Protein AF-A0AAW6XTN2-F1 (afdb_monomer)

Structure (mmCIF, N/CA/C/O backbone):
data_AF-A0AAW6XTN2-F1
#
_entry.id   AF-A0AAW6XTN2-F1
#
loop_
_atom_site.group_PDB
_atom_site.id
_atom_site.type_symbol
_atom_site.label_atom_id
_atom_site.label_alt_id
_atom_site.label_comp_id
_atom_site.label_asym_id
_atom_site.label_entity_id
_atom_site.label_seq_id
_atom_site.pdbx_PDB_ins_code
_atom_site.Cartn_x
_atom_site.Cartn_y
_atom_site.Cartn_z
_atom_site.occupancy
_atom_site.B_iso_or_equiv
_atom_site.auth_seq_id
_atom_site.auth_comp_id
_atom_site.auth_asym_id
_atom_site.auth_atom_id
_atom_site.pdbx_PDB_model_num
ATOM 1 N N . VAL A 1 1 ? -18.158 -0.017 -4.986 1.00 74.19 1 VAL A N 1
ATOM 2 C CA . VAL A 1 1 ? -18.224 0.538 -3.609 1.00 74.19 1 VAL A CA 1
ATOM 3 C C . VAL A 1 1 ? -18.245 -0.616 -2.604 1.00 74.19 1 VAL A C 1
ATOM 5 O O . VAL A 1 1 ? -18.902 -1.614 -2.886 1.00 74.19 1 VAL A O 1
ATOM 8 N N . ARG A 1 2 ? -17.474 -0.539 -1.506 1.00 89.75 2 ARG A N 1
ATOM 9 C CA . ARG A 1 2 ? -17.371 -1.56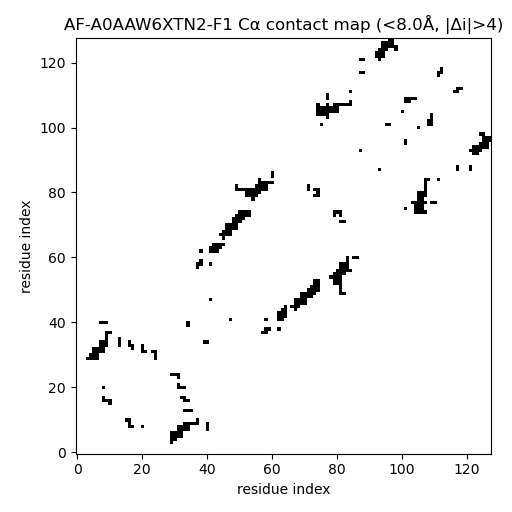1 -0.437 1.00 89.75 2 ARG A CA 1
ATOM 10 C C . ARG A 1 2 ? -17.919 -0.996 0.878 1.00 89.75 2 ARG A C 1
ATOM 12 O O . ARG A 1 2 ? -17.899 0.216 1.061 1.00 89.75 2 ARG A O 1
ATOM 19 N N . LYS A 1 3 ? -18.396 -1.861 1.776 1.00 93.00 3 LYS A N 1
ATOM 20 C CA . LYS A 1 3 ? -18.792 -1.476 3.137 1.00 93.00 3 LYS A CA 1
ATOM 21 C C . LYS A 1 3 ? -17.585 -1.659 4.057 1.00 93.00 3 LYS A C 1
ATOM 23 O O . LYS A 1 3 ? -17.134 -2.787 4.217 1.00 93.00 3 LYS A O 1
ATOM 28 N N . LEU A 1 4 ? -17.059 -0.563 4.593 1.00 94.81 4 LEU A N 1
ATOM 29 C CA . LEU A 1 4 ? -15.914 -0.573 5.504 1.00 94.81 4 LEU A CA 1
ATOM 30 C C . LEU A 1 4 ? -16.403 -0.564 6.956 1.00 94.81 4 LEU A C 1
ATOM 32 O O . LEU A 1 4 ? -17.389 0.106 7.263 1.00 94.81 4 LEU A O 1
ATOM 36 N N . GLU A 1 5 ? -15.717 -1.304 7.825 1.00 95.31 5 GLU A N 1
ATOM 37 C CA . GLU A 1 5 ? -16.001 -1.368 9.269 1.00 95.31 5 GLU A CA 1
ATOM 38 C C . GLU A 1 5 ? -14.966 -0.579 10.087 1.00 95.31 5 GLU A C 1
ATOM 40 O O . GLU A 1 5 ? -15.328 0.124 11.029 1.00 95.31 5 GLU A O 1
ATOM 45 N N . GLU A 1 6 ? -13.697 -0.622 9.672 1.00 97.00 6 GLU A N 1
ATOM 46 C CA . GLU A 1 6 ? -12.570 0.099 10.271 1.00 97.00 6 GLU A CA 1
ATOM 47 C C . GLU A 1 6 ? -11.714 0.735 9.163 1.00 97.00 6 GLU A C 1
ATOM 49 O O . GLU A 1 6 ? -11.513 0.140 8.102 1.00 97.00 6 GLU A O 1
ATOM 54 N N . VAL A 1 7 ? -11.190 1.932 9.422 1.00 97.94 7 VAL A N 1
ATOM 55 C CA . VAL A 1 7 ? -10.170 2.607 8.617 1.00 97.94 7 VAL A CA 1
ATOM 56 C C . VAL A 1 7 ? -8.995 2.934 9.529 1.00 97.94 7 VAL A C 1
ATOM 58 O O . VAL A 1 7 ? -9.114 3.730 10.463 1.00 97.94 7 VAL A O 1
ATOM 61 N N . ARG A 1 8 ? -7.850 2.311 9.252 1.00 98.44 8 ARG A N 1
ATOM 62 C CA . ARG A 1 8 ? -6.590 2.605 9.938 1.00 98.44 8 ARG A CA 1
ATOM 63 C C . ARG A 1 8 ? -5.849 3.700 9.191 1.00 98.44 8 ARG A C 1
ATOM 65 O O . ARG A 1 8 ? -5.809 3.686 7.964 1.00 98.44 8 ARG A O 1
ATOM 72 N N . ILE A 1 9 ? -5.294 4.648 9.935 1.00 98.12 9 ILE A N 1
ATOM 73 C CA . ILE A 1 9 ? -4.615 5.822 9.385 1.00 98.12 9 ILE A CA 1
ATOM 74 C C . ILE A 1 9 ? -3.198 5.853 9.948 1.00 98.12 9 ILE A C 1
ATOM 76 O O . ILE A 1 9 ? -2.996 5.693 11.154 1.00 98.12 9 ILE A O 1
ATOM 80 N N . PHE A 1 10 ? -2.219 6.061 9.077 1.00 97.94 10 PHE A N 1
ATOM 81 C CA . PHE A 1 10 ? -0.823 6.231 9.449 1.00 97.94 10 PHE A CA 1
ATOM 82 C C . PHE A 1 10 ? -0.249 7.457 8.747 1.00 97.94 10 PHE A C 1
ATOM 84 O O . PHE A 1 10 ? -0.463 7.656 7.554 1.00 97.94 10 PHE A O 1
ATOM 91 N N . ASP A 1 11 ? 0.516 8.237 9.499 1.00 96.50 11 ASP A N 1
ATOM 92 C CA . ASP A 1 11 ? 1.390 9.298 9.015 1.00 96.50 11 ASP A CA 1
ATOM 93 C C . ASP A 1 11 ? 2.672 9.231 9.865 1.00 96.50 11 ASP A C 1
ATOM 95 O O . ASP A 1 11 ? 2.646 8.766 11.009 1.00 96.50 11 ASP A O 1
ATOM 99 N N . ILE A 1 12 ? 3.801 9.679 9.312 1.00 94.94 12 ILE A N 1
ATOM 100 C CA . ILE A 1 12 ? 5.051 9.829 10.072 1.00 94.94 12 ILE A CA 1
ATOM 101 C C . ILE A 1 12 ? 4.882 10.797 11.253 1.00 94.94 12 ILE A C 1
ATOM 103 O O . ILE A 1 12 ? 5.601 10.694 12.246 1.00 94.94 12 ILE A O 1
ATOM 107 N N . ASP A 1 13 ? 3.926 11.718 11.136 1.00 96.44 13 ASP A N 1
ATOM 108 C CA . ASP A 1 13 ? 3.456 12.612 12.178 1.00 96.44 13 ASP A CA 1
ATOM 109 C C . ASP A 1 13 ? 2.127 12.086 12.748 1.00 96.44 13 ASP A C 1
ATOM 111 O O . ASP A 1 13 ? 1.047 12.261 12.176 1.00 96.44 13 ASP A O 1
ATOM 115 N N . PHE A 1 14 ? 2.205 11.424 13.904 1.00 97.00 14 PHE A N 1
ATOM 116 C CA . PHE A 1 14 ? 1.041 10.821 14.556 1.00 97.00 14 PHE A CA 1
ATOM 117 C C . PHE A 1 14 ? -0.054 11.843 14.907 1.00 97.00 14 PHE A C 1
ATOM 119 O O . PHE A 1 14 ? -1.234 11.482 14.949 1.00 97.00 14 PHE A O 1
ATOM 126 N N . GLU A 1 15 ? 0.302 13.111 15.143 1.00 97.94 15 GLU A N 1
ATOM 127 C CA . GLU A 1 15 ? -0.684 14.156 15.431 1.00 97.94 15 GLU A CA 1
ATOM 128 C C . GLU A 1 15 ? -1.540 14.444 14.194 1.00 97.94 15 GLU A C 1
ATOM 130 O O . GLU A 1 15 ? -2.762 14.522 14.311 1.00 97.94 15 GLU A O 1
ATOM 135 N N . ARG A 1 16 ? -0.938 14.471 12.995 1.00 97.69 16 ARG A N 1
ATOM 136 C CA . ARG A 1 16 ? -1.681 14.611 11.728 1.00 97.69 16 ARG A CA 1
ATOM 137 C C . ARG A 1 16 ? -2.614 13.437 11.475 1.00 97.69 16 ARG A C 1
ATOM 139 O O . ARG A 1 16 ? -3.767 13.649 11.107 1.00 97.69 16 ARG A O 1
ATOM 146 N N . ALA A 1 17 ? -2.144 12.210 11.708 1.00 97.75 17 ALA A N 1
ATOM 147 C CA . ALA A 1 17 ? -2.981 11.016 11.582 1.00 97.75 17 ALA A CA 1
ATOM 148 C C . ALA A 1 17 ? -4.178 11.059 12.548 1.00 97.75 17 ALA A C 1
ATOM 150 O O . ALA A 1 17 ? -5.296 10.704 12.170 1.00 97.75 17 ALA A O 1
ATOM 151 N N . SER A 1 18 ? -3.950 11.517 13.782 1.00 97.81 18 SER A N 1
ATOM 152 C CA . SER A 1 18 ? -4.992 11.644 14.807 1.00 97.81 18 SER A CA 1
ATOM 153 C C . SER A 1 18 ? -6.006 12.728 14.453 1.00 97.81 18 SER A C 1
ATOM 155 O O . SER A 1 18 ? -7.206 12.466 14.479 1.00 97.81 18 SER A O 1
ATOM 157 N N . GLN A 1 19 ? -5.539 13.906 14.038 1.00 97.94 19 GLN A N 1
ATOM 158 C CA . GLN A 1 19 ? -6.406 14.999 13.609 1.00 97.94 19 GLN A CA 1
ATOM 159 C C . GLN A 1 19 ? -7.260 14.592 12.399 1.00 97.94 19 GLN A C 1
ATOM 161 O O . GLN A 1 19 ? -8.471 14.797 12.398 1.00 97.94 19 GLN A O 1
ATOM 166 N N . PHE A 1 20 ? -6.656 13.950 11.395 1.00 97.56 20 PHE A N 1
ATOM 167 C CA . PHE A 1 20 ? -7.392 13.456 10.234 1.00 97.56 20 PHE A CA 1
ATOM 168 C C . PHE A 1 20 ? -8.461 12.428 10.634 1.00 97.56 20 PHE A C 1
ATOM 170 O O . PHE A 1 20 ? -9.591 12.487 10.150 1.00 97.56 20 PHE A O 1
ATOM 177 N N . ALA A 1 21 ? -8.145 11.510 11.555 1.00 97.25 21 ALA A N 1
ATOM 178 C CA . ALA A 1 21 ? -9.122 10.559 12.077 1.00 97.25 21 ALA A CA 1
ATOM 179 C C . ALA A 1 21 ? -10.310 11.270 12.750 1.00 97.25 21 ALA A C 1
ATOM 181 O O . ALA A 1 21 ? -11.459 10.917 12.484 1.00 97.25 21 ALA A O 1
ATOM 182 N N . GLU A 1 22 ? -10.053 12.286 13.579 1.00 96.94 22 GLU A N 1
ATOM 183 C CA . GLU A 1 22 ? -11.090 13.091 14.239 1.00 96.94 22 GLU A CA 1
ATOM 184 C C . GLU A 1 22 ? -11.996 13.818 13.242 1.00 96.94 22 GLU A C 1
ATOM 186 O O . GLU A 1 22 ? -13.222 13.751 13.360 1.00 96.94 22 GLU A O 1
ATOM 191 N N . GLU A 1 23 ? -11.411 14.457 12.229 1.00 97.25 23 GLU A N 1
ATOM 192 C CA . GLU A 1 23 ? -12.149 15.147 11.169 1.00 97.25 23 GLU A CA 1
ATOM 193 C C . GLU A 1 23 ? -13.024 14.176 10.362 1.00 97.25 23 GLU A C 1
ATOM 195 O O . GLU A 1 23 ? -14.184 14.471 10.057 1.00 97.25 23 GLU A O 1
ATOM 200 N N . MET A 1 24 ? -12.504 12.990 10.039 1.00 96.69 24 MET A N 1
ATOM 201 C CA . MET A 1 24 ? -13.232 12.004 9.242 1.00 96.69 24 MET A CA 1
ATOM 202 C C . MET A 1 24 ? -14.336 11.284 10.025 1.00 96.69 24 MET A C 1
ATOM 204 O O . MET A 1 24 ? -15.363 10.942 9.436 1.00 96.69 24 MET A O 1
ATOM 208 N N . MET A 1 25 ? -14.191 11.101 11.343 1.00 95.25 25 MET A N 1
ATOM 209 C CA . MET A 1 25 ? -15.262 10.551 12.194 1.00 95.25 25 MET A CA 1
ATOM 210 C C . MET A 1 25 ? -16.525 11.422 12.197 1.00 95.25 25 MET A C 1
ATOM 212 O O . MET A 1 25 ? -17.621 10.911 12.420 1.00 95.25 25 MET A O 1
ATOM 216 N N . GLN A 1 26 ? -16.400 12.726 11.933 1.00 94.81 26 GLN A N 1
ATOM 217 C CA . GLN A 1 26 ? -17.555 13.625 11.818 1.00 94.81 26 GLN A CA 1
ATOM 218 C C . GLN A 1 26 ? -18.323 13.432 10.502 1.00 94.81 26 GLN A C 1
ATOM 220 O O . GLN A 1 26 ? -19.509 13.752 10.431 1.00 94.81 26 GLN A O 1
ATOM 225 N N . GLN A 1 27 ? -17.660 12.916 9.462 1.00 94.94 27 GLN A N 1
ATOM 226 C CA . GLN A 1 27 ? -18.226 12.755 8.119 1.00 94.94 27 GLN A CA 1
ATOM 227 C C . GLN A 1 27 ? -18.696 11.324 7.841 1.00 94.94 27 GLN A C 1
ATOM 229 O O . GLN A 1 27 ? -19.646 11.121 7.084 1.00 94.94 27 GLN A O 1
ATOM 234 N N . PHE A 1 28 ? -18.051 10.328 8.453 1.00 93.94 28 PHE A N 1
ATOM 235 C CA . PHE A 1 28 ? -18.278 8.918 8.160 1.00 93.94 28 PHE A CA 1
ATOM 236 C C . PHE A 1 28 ? -18.577 8.114 9.425 1.00 93.94 28 PHE A C 1
ATOM 238 O O . PHE A 1 28 ? -17.870 8.197 10.423 1.00 93.94 28 PHE A O 1
ATOM 245 N N . SER A 1 29 ? -19.592 7.249 9.360 1.00 91.62 29 SER A N 1
ATOM 246 C CA . SER A 1 29 ? -19.967 6.332 10.449 1.00 91.62 29 SER A CA 1
ATOM 247 C C . SER A 1 29 ? -19.133 5.041 10.454 1.00 91.62 29 SER A C 1
ATOM 249 O O . SER A 1 29 ? -19.684 3.945 10.553 1.00 91.62 29 SER A O 1
ATOM 251 N N . VAL A 1 30 ? -17.816 5.162 10.296 1.00 95.12 30 VAL A N 1
ATOM 252 C CA . VAL A 1 30 ? -16.854 4.048 10.304 1.00 95.12 30 VAL A CA 1
ATOM 253 C C . VAL A 1 30 ? -15.831 4.275 11.412 1.00 95.12 30 VAL A C 1
ATOM 255 O O . VAL A 1 30 ? -15.512 5.419 11.735 1.00 95.12 30 VAL A O 1
ATOM 258 N N . THR A 1 31 ? -15.317 3.204 12.016 1.00 96.38 31 THR A N 1
ATOM 259 C CA . THR A 1 31 ? -14.284 3.332 13.047 1.00 96.38 31 THR A CA 1
ATOM 260 C C . THR A 1 31 ? -12.997 3.863 12.422 1.00 96.38 31 THR A C 1
ATOM 262 O O . THR A 1 31 ? -12.372 3.171 11.626 1.00 96.38 31 THR A O 1
ATOM 265 N N . MET A 1 32 ? -12.592 5.079 12.790 1.00 97.69 32 MET A N 1
ATOM 266 C CA . MET A 1 32 ? -11.303 5.652 12.398 1.00 97.69 32 MET A CA 1
ATOM 267 C C . MET A 1 32 ? -10.275 5.363 13.489 1.00 97.69 32 MET A C 1
ATOM 269 O O . MET A 1 32 ? -10.499 5.681 14.658 1.00 97.69 32 MET A O 1
ATOM 273 N N . ARG A 1 33 ? -9.146 4.759 13.119 1.00 97.81 33 ARG A N 1
ATOM 274 C CA . ARG A 1 33 ? -8.091 4.376 14.058 1.00 97.81 33 ARG A CA 1
ATOM 275 C C . ARG A 1 33 ? -6.737 4.916 13.594 1.00 97.81 33 ARG A C 1
ATOM 277 O O . ARG A 1 33 ? -6.133 4.321 12.701 1.00 97.81 33 ARG A O 1
ATOM 284 N N . PRO A 1 34 ? -6.218 5.999 14.194 1.00 98.12 34 PRO A N 1
ATOM 285 C CA . PRO A 1 34 ? -4.830 6.377 13.977 1.00 98.12 34 PRO A CA 1
ATOM 286 C C . PRO A 1 34 ? -3.910 5.304 14.575 1.00 98.12 34 PRO A C 1
ATOM 288 O O . PRO A 1 34 ? -4.167 4.765 15.653 1.00 98.12 34 PRO A O 1
ATOM 291 N N . THR A 1 35 ? -2.839 4.978 13.863 1.00 98.38 35 THR A N 1
ATOM 292 C CA . THR A 1 35 ? -1.867 3.938 14.226 1.00 98.38 35 THR A CA 1
ATOM 293 C C . THR A 1 35 ? -0.488 4.552 14.404 1.00 98.38 35 THR A C 1
ATOM 295 O O . THR A 1 35 ? -0.171 5.577 13.802 1.00 98.38 35 THR A O 1
ATOM 298 N N . LYS A 1 36 ? 0.344 3.949 15.260 1.00 97.06 36 LYS A N 1
ATOM 299 C CA . LYS A 1 36 ? 1.688 4.486 15.548 1.00 97.06 36 LYS A CA 1
ATOM 300 C C . LYS A 1 36 ? 2.754 3.969 14.595 1.00 97.06 36 LYS A C 1
ATOM 302 O O . LYS A 1 36 ? 3.839 4.542 14.525 1.00 97.06 36 LYS A O 1
ATOM 307 N N . THR A 1 37 ? 2.470 2.872 13.902 1.00 97.38 37 THR A N 1
ATOM 308 C CA . THR A 1 37 ? 3.384 2.271 12.939 1.00 97.38 37 THR A CA 1
ATOM 309 C C . THR A 1 37 ? 2.645 1.888 11.667 1.00 97.38 37 THR A C 1
ATOM 311 O O . THR A 1 37 ? 1.481 1.493 11.664 1.00 97.38 37 THR A O 1
ATOM 314 N N . ASN A 1 38 ? 3.381 1.950 10.571 1.00 95.81 38 ASN A N 1
ATOM 315 C CA . ASN A 1 38 ? 2.985 1.493 9.252 1.00 95.81 38 ASN A CA 1
ATOM 316 C C . ASN A 1 38 ? 2.628 -0.007 9.260 1.00 95.81 38 ASN A C 1
ATOM 318 O O . ASN A 1 38 ? 1.6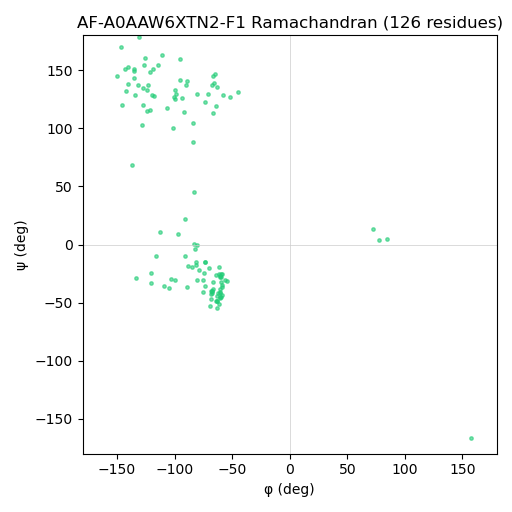81 -0.401 8.585 1.00 95.81 38 ASN A O 1
ATOM 322 N N . GLN A 1 39 ? 3.308 -0.830 10.071 1.00 97.75 39 GLN A N 1
ATOM 323 C CA . GLN A 1 39 ? 2.942 -2.241 10.242 1.00 97.75 39 GLN A CA 1
ATOM 324 C C . GLN A 1 39 ? 1.545 -2.401 10.852 1.00 97.75 39 GLN A C 1
ATOM 326 O O . GLN A 1 39 ? 0.730 -3.128 10.297 1.00 97.75 39 GLN A O 1
ATOM 331 N N . GLU A 1 40 ? 1.231 -1.690 11.940 1.00 97.75 40 GLU A N 1
ATOM 332 C CA . GLU A 1 40 ? -0.096 -1.745 12.576 1.00 97.75 40 GLU A CA 1
ATOM 333 C C . GLU A 1 40 ? -1.216 -1.333 11.599 1.00 97.75 40 GLU A C 1
ATOM 335 O O . GLU A 1 40 ? -2.312 -1.903 11.607 1.00 97.75 40 GLU A O 1
ATOM 340 N N . CYS A 1 41 ? -0.928 -0.361 10.730 1.00 97.75 41 CYS A N 1
ATOM 341 C CA . CYS A 1 41 ? -1.860 0.107 9.711 1.00 97.75 41 CYS A CA 1
ATOM 342 C C . CYS A 1 41 ? -2.121 -0.933 8.612 1.00 97.75 41 CYS A C 1
ATOM 344 O O . CYS A 1 41 ? -3.264 -1.103 8.191 1.00 97.75 41 CYS A O 1
ATOM 346 N N . VAL A 1 42 ? -1.071 -1.613 8.142 1.00 98.06 42 VAL A N 1
ATOM 347 C CA . VAL A 1 42 ? -1.117 -2.494 6.963 1.00 98.06 42 VAL A CA 1
ATOM 348 C C . VAL A 1 42 ? -1.489 -3.932 7.317 1.00 98.06 42 VAL A C 1
ATOM 350 O O . VAL A 1 42 ? -2.203 -4.592 6.560 1.00 98.06 42 VAL A O 1
ATOM 353 N N . GLU A 1 43 ? -1.025 -4.433 8.459 1.00 97.88 43 GLU A N 1
ATOM 354 C CA . GLU A 1 43 ? -1.144 -5.845 8.803 1.00 97.88 43 GLU A CA 1
ATOM 355 C C . GLU A 1 43 ? -2.612 -6.273 8.952 1.00 97.88 43 GLU A C 1
ATOM 357 O O . GLU A 1 43 ? -3.382 -5.761 9.771 1.00 97.88 43 GLU A O 1
ATOM 362 N N . GLY A 1 44 ? -3.021 -7.228 8.113 1.00 96.75 44 GLY A N 1
ATOM 363 C CA . GLY A 1 44 ? -4.392 -7.739 8.072 1.00 96.75 44 GLY A CA 1
ATOM 364 C C . GLY A 1 44 ? -5.412 -6.844 7.356 1.00 96.75 44 GLY A C 1
ATOM 365 O O . GLY A 1 44 ? -6.588 -7.209 7.339 1.00 96.75 44 GLY A O 1
ATOM 366 N N . ALA A 1 45 ? -5.002 -5.721 6.756 1.00 98.06 45 ALA A N 1
ATOM 367 C CA . ALA A 1 45 ? -5.900 -4.851 5.998 1.00 98.06 45 ALA A CA 1
ATOM 368 C C . ALA A 1 45 ? -6.412 -5.527 4.711 1.00 98.06 45 ALA A C 1
ATOM 370 O O . ALA A 1 45 ? -5.654 -6.168 3.982 1.00 98.06 45 ALA A O 1
ATOM 371 N N . ASP A 1 46 ? -7.706 -5.366 4.414 1.00 98.06 46 ASP A N 1
ATOM 372 C CA . ASP A 1 46 ? -8.317 -5.840 3.160 1.00 98.06 46 ASP A CA 1
ATOM 373 C C . ASP A 1 46 ? -8.073 -4.882 1.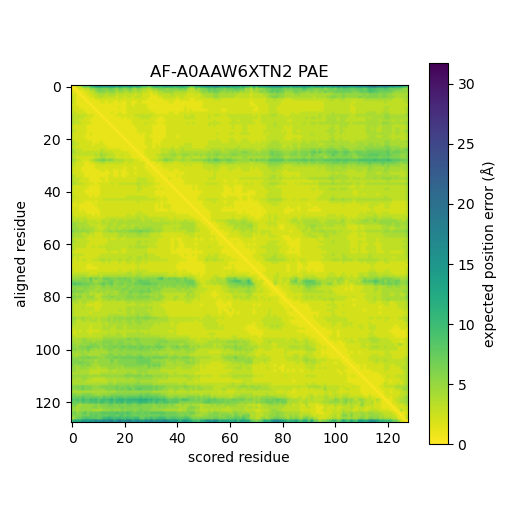988 1.00 98.06 46 ASP A C 1
ATOM 375 O O . ASP A 1 46 ? -8.017 -5.297 0.829 1.00 98.06 46 ASP A O 1
ATOM 379 N N . ILE A 1 47 ? -7.957 -3.588 2.289 1.00 97.88 47 ILE A N 1
ATOM 380 C CA . ILE A 1 47 ? -7.692 -2.525 1.324 1.00 97.88 47 ILE A CA 1
ATOM 381 C C . ILE A 1 47 ? -6.609 -1.626 1.911 1.00 97.88 47 ILE A C 1
ATOM 383 O O . ILE A 1 47 ? -6.743 -1.163 3.042 1.00 97.88 47 ILE A O 1
ATOM 387 N N . ILE A 1 48 ? -5.560 -1.373 1.137 1.00 98.12 48 ILE A N 1
ATOM 388 C CA . ILE A 1 48 ? -4.469 -0.467 1.494 1.00 98.12 48 ILE A CA 1
ATOM 389 C C . ILE A 1 48 ? -4.470 0.665 0.474 1.00 98.12 48 ILE A C 1
ATOM 391 O O . ILE A 1 48 ? -4.448 0.420 -0.729 1.00 98.12 48 ILE A O 1
ATOM 395 N N . THR A 1 49 ? -4.483 1.904 0.945 1.00 97.44 49 THR A N 1
ATOM 396 C CA . THR A 1 49 ? -4.357 3.081 0.083 1.00 97.44 49 THR A CA 1
ATOM 397 C C . THR A 1 49 ? -3.141 3.870 0.537 1.00 97.44 49 THR A C 1
ATOM 399 O O . THR A 1 49 ? -3.111 4.362 1.663 1.00 97.44 49 THR A O 1
ATOM 402 N N . SER A 1 50 ? -2.140 3.960 -0.333 1.00 96.00 50 SER A N 1
ATOM 403 C CA . SER A 1 50 ? -0.929 4.744 -0.117 1.00 96.00 50 SER A CA 1
ATOM 404 C C . SER A 1 50 ? -1.057 6.067 -0.867 1.00 96.00 50 SER A C 1
ATOM 406 O O . SER A 1 50 ? -1.358 6.080 -2.060 1.00 96.00 50 SER A O 1
ATOM 408 N N . VAL A 1 51 ? -0.886 7.181 -0.152 1.00 94.69 51 VAL A N 1
ATOM 409 C CA . VAL A 1 51 ? -0.949 8.537 -0.721 1.00 94.69 51 VAL A CA 1
ATOM 410 C C . VAL A 1 51 ? 0.188 9.359 -0.129 1.00 94.69 51 VAL A C 1
ATOM 412 O O . VAL A 1 51 ? -0.016 10.234 0.711 1.00 94.69 51 VAL A O 1
ATOM 415 N N . THR A 1 52 ? 1.419 9.020 -0.500 1.00 90.44 52 THR A N 1
ATOM 416 C CA . THR A 1 52 ? 2.613 9.617 0.108 1.00 90.44 52 THR A CA 1
ATOM 417 C C . THR A 1 52 ? 3.558 10.196 -0.935 1.00 90.44 52 THR A C 1
ATOM 419 O O . THR A 1 52 ? 3.632 9.729 -2.063 1.00 90.44 52 THR A O 1
ATOM 422 N N . THR A 1 53 ? 4.359 11.181 -0.536 1.00 90.81 53 THR A N 1
ATOM 423 C CA . THR A 1 53 ? 5.459 11.722 -1.354 1.00 90.81 53 THR A CA 1
ATOM 424 C C . THR A 1 53 ? 6.784 10.993 -1.095 1.00 90.81 53 THR A C 1
ATOM 426 O O . THR A 1 53 ? 7.867 11.547 -1.304 1.00 90.81 53 THR A O 1
ATOM 429 N N . SER A 1 54 ? 6.719 9.759 -0.577 1.00 92.38 54 SER A N 1
ATOM 430 C CA . SER A 1 54 ? 7.895 8.987 -0.182 1.00 92.38 54 SER A CA 1
ATOM 431 C C . SER A 1 54 ? 8.750 8.606 -1.392 1.00 92.38 54 SER A C 1
ATOM 433 O O . SER A 1 54 ? 8.241 8.305 -2.466 1.00 92.38 54 SER A O 1
ATOM 435 N N . LYS A 1 55 ? 10.073 8.572 -1.200 1.00 93.88 55 LYS A N 1
ATOM 436 C CA . LYS A 1 55 ? 11.052 8.066 -2.185 1.00 93.88 55 LYS A CA 1
ATOM 437 C C . LYS A 1 55 ? 11.462 6.611 -1.928 1.00 93.88 55 LYS A C 1
ATOM 439 O O . LYS A 1 55 ? 12.451 6.121 -2.465 1.00 93.88 55 LYS A O 1
ATOM 444 N N . ARG A 1 56 ? 10.766 5.947 -1.006 1.00 93.00 56 ARG A N 1
ATOM 445 C CA . ARG A 1 56 ? 11.004 4.565 -0.587 1.00 93.00 56 ARG A CA 1
ATOM 446 C C . ARG A 1 56 ? 9.693 3.928 -0.151 1.00 93.00 56 ARG A C 1
ATOM 448 O O . ARG A 1 56 ? 8.882 4.597 0.497 1.00 93.00 56 ARG A O 1
ATOM 455 N N . ALA A 1 57 ? 9.549 2.636 -0.425 1.00 94.12 57 ALA A N 1
ATOM 456 C CA . ALA A 1 57 ? 8.398 1.851 -0.003 1.00 94.12 57 ALA A CA 1
ATOM 457 C C . ALA A 1 57 ? 8.018 2.133 1.463 1.00 94.12 57 ALA A C 1
ATOM 459 O O . ALA A 1 57 ? 8.874 2.173 2.354 1.00 94.12 57 ALA A O 1
ATOM 460 N N . THR A 1 58 ? 6.731 2.381 1.691 1.00 94.62 58 THR A N 1
ATOM 461 C CA . THR A 1 58 ? 6.217 2.888 2.974 1.00 94.62 58 THR A CA 1
ATOM 462 C C . THR A 1 58 ? 5.815 1.781 3.941 1.00 94.62 58 THR A C 1
ATOM 464 O O . THR A 1 58 ? 5.596 2.045 5.120 1.00 94.62 58 THR A O 1
ATOM 467 N N . PHE A 1 59 ? 5.765 0.534 3.484 1.00 96.81 59 PHE A N 1
ATOM 468 C CA . PHE A 1 59 ? 5.471 -0.650 4.287 1.00 96.81 59 PHE A CA 1
ATOM 469 C C . PHE A 1 59 ? 6.246 -1.855 3.753 1.00 96.81 59 PHE A C 1
ATOM 471 O O . PHE A 1 59 ? 6.867 -1.764 2.702 1.00 96.81 59 PHE A O 1
ATOM 478 N N . SER A 1 60 ? 6.255 -2.972 4.480 1.00 96.75 60 SER A N 1
ATOM 479 C CA . SER A 1 60 ? 6.837 -4.227 3.993 1.00 96.75 60 SER A CA 1
ATOM 480 C C . SER A 1 60 ? 5.789 -5.041 3.238 1.00 96.75 60 SER A C 1
ATOM 482 O O . SER A 1 60 ? 4.638 -5.131 3.669 1.00 96.75 60 SER A O 1
ATOM 484 N N . ALA A 1 61 ? 6.190 -5.687 2.141 1.00 96.94 61 ALA A N 1
ATOM 485 C CA . ALA A 1 61 ? 5.314 -6.589 1.394 1.00 96.94 61 ALA A CA 1
ATOM 486 C C . ALA A 1 61 ? 4.831 -7.778 2.244 1.00 96.94 61 ALA A C 1
ATOM 488 O O . ALA A 1 61 ? 3.748 -8.302 2.009 1.00 96.94 61 ALA A O 1
ATOM 489 N N . GLU A 1 62 ? 5.602 -8.181 3.258 1.00 97.19 62 GLU A N 1
ATOM 490 C CA . GLU A 1 62 ? 5.262 -9.306 4.141 1.00 97.19 62 GLU A CA 1
ATOM 491 C C . GLU A 1 62 ? 4.077 -9.013 5.077 1.00 97.19 62 GLU A C 1
ATOM 493 O O . GLU A 1 62 ? 3.440 -9.940 5.570 1.00 97.19 62 GLU A O 1
ATOM 498 N N . TRP A 1 63 ? 3.763 -7.735 5.312 1.00 97.75 63 TRP A N 1
ATOM 499 C CA . TRP A 1 63 ? 2.628 -7.323 6.145 1.00 97.75 63 TRP A CA 1
ATOM 500 C C . TRP A 1 63 ? 1.309 -7.359 5.367 1.00 97.75 63 TRP A C 1
ATOM 502 O O . TRP A 1 63 ? 0.229 -7.308 5.957 1.00 97.75 63 TRP A O 1
ATOM 512 N N . VAL A 1 64 ? 1.382 -7.433 4.036 1.00 97.75 64 VAL A N 1
ATOM 513 C CA . VAL A 1 64 ? 0.213 -7.395 3.162 1.00 97.75 64 VAL A CA 1
ATOM 514 C C . VAL A 1 64 ? -0.538 -8.718 3.242 1.00 97.75 64 VAL A C 1
ATOM 516 O O . VAL A 1 64 ? -0.014 -9.793 2.943 1.00 97.75 64 VAL A O 1
ATOM 519 N N . LYS A 1 65 ? -1.818 -8.634 3.602 1.00 97.62 65 LYS A N 1
ATOM 520 C CA . LYS A 1 65 ? -2.722 -9.782 3.617 1.00 97.62 65 LYS A CA 1
ATOM 521 C C . LYS A 1 65 ? -2.903 -10.338 2.201 1.00 97.62 65 LYS A C 1
ATOM 523 O O . LYS A 1 65 ? -3.172 -9.599 1.255 1.00 97.62 65 LYS A O 1
ATOM 528 N N . LYS A 1 66 ? -2.855 -11.664 2.051 1.00 96.44 66 LYS A N 1
ATOM 529 C CA . LYS A 1 66 ? -3.206 -12.316 0.780 1.00 96.44 66 LYS A CA 1
ATOM 530 C C . LYS A 1 66 ? -4.643 -11.962 0.374 1.00 96.44 66 LYS A C 1
ATOM 532 O O . LYS A 1 66 ? -5.571 -12.152 1.159 1.00 96.44 66 LYS A O 1
ATOM 537 N N . GLY A 1 67 ? -4.815 -11.501 -0.865 1.00 96.62 67 GLY A N 1
ATOM 538 C CA . GLY A 1 67 ? -6.103 -11.045 -1.396 1.00 96.62 67 GLY A CA 1
ATOM 539 C C . GLY A 1 67 ? -6.444 -9.587 -1.068 1.00 96.62 67 GLY A C 1
ATOM 540 O O . GLY A 1 67 ? -7.547 -9.154 -1.398 1.00 96.62 67 GLY A O 1
ATOM 541 N N . ALA A 1 68 ? -5.533 -8.837 -0.435 1.00 97.94 68 ALA A N 1
ATOM 542 C CA . ALA A 1 68 ? -5.701 -7.403 -0.244 1.00 97.94 68 ALA A CA 1
ATOM 543 C C . ALA A 1 68 ? -5.694 -6.654 -1.583 1.00 97.94 68 ALA A C 1
ATOM 545 O O . ALA A 1 68 ? -4.986 -7.019 -2.523 1.00 97.94 68 ALA A O 1
ATOM 546 N N . HIS A 1 69 ? -6.465 -5.573 -1.646 1.00 97.81 69 HIS A N 1
ATOM 547 C CA . HIS A 1 69 ? -6.445 -4.630 -2.757 1.00 97.81 69 HIS A CA 1
ATOM 548 C C . HIS A 1 69 ? -5.608 -3.405 -2.387 1.00 97.81 69 HIS A C 1
ATOM 550 O O . HIS A 1 69 ? -5.787 -2.845 -1.307 1.00 97.81 69 HIS A O 1
ATOM 556 N N . ILE A 1 70 ? -4.707 -2.981 -3.272 1.00 97.75 70 ILE A N 1
ATOM 557 C CA . ILE A 1 70 ? -3.793 -1.866 -3.010 1.00 97.75 70 ILE A CA 1
ATOM 558 C C . ILE A 1 70 ? -4.018 -0.762 -4.036 1.00 97.75 70 ILE A C 1
ATOM 560 O O . ILE A 1 70 ? -3.995 -1.023 -5.236 1.00 97.75 70 ILE A O 1
ATOM 564 N N . ASN A 1 71 ? -4.199 0.461 -3.546 1.00 96.62 71 ASN A N 1
ATOM 565 C CA . ASN A 1 71 ? -4.216 1.683 -4.339 1.00 96.62 71 ASN A CA 1
ATOM 566 C C . ASN A 1 71 ? -2.915 2.456 -4.083 1.00 96.62 71 ASN A C 1
ATOM 568 O O . ASN A 1 71 ? -2.673 2.875 -2.949 1.00 96.62 71 ASN A O 1
ATOM 572 N N . GLY A 1 72 ? -2.098 2.642 -5.121 1.00 95.12 72 GLY A N 1
ATOM 573 C CA . GLY A 1 72 ? -0.974 3.587 -5.128 1.00 95.12 72 GLY A CA 1
ATOM 574 C C . GLY A 1 72 ? -1.376 4.849 -5.870 1.00 95.12 72 GLY A C 1
ATOM 575 O O . GLY A 1 72 ? -1.891 4.758 -6.981 1.00 95.12 72 GLY A O 1
ATOM 576 N N . VAL A 1 73 ? -1.202 6.005 -5.239 1.00 93.06 73 VAL A N 1
ATOM 577 C CA . VAL A 1 73 ? -1.680 7.301 -5.751 1.00 93.06 73 VAL A CA 1
ATOM 578 C C . VAL A 1 73 ? -0.601 8.381 -5.653 1.00 93.06 73 VAL A C 1
ATOM 580 O O . VAL A 1 73 ? -0.600 9.332 -6.428 1.00 93.06 73 VAL A O 1
ATOM 583 N N . GLY A 1 74 ? 0.310 8.270 -4.688 1.00 88.25 74 GLY A N 1
ATOM 584 C CA . GLY A 1 74 ? 1.281 9.305 -4.353 1.00 88.25 74 GLY A CA 1
ATOM 585 C C . GLY A 1 74 ? 2.489 9.386 -5.288 1.00 88.25 74 GLY A C 1
ATOM 586 O O . GLY A 1 74 ? 3.118 10.441 -5.369 1.00 88.25 74 GLY A O 1
ATOM 587 N N . ALA A 1 75 ? 2.821 8.317 -6.014 1.00 87.81 75 ALA A N 1
ATOM 588 C CA . ALA A 1 75 ? 3.994 8.289 -6.885 1.00 87.81 75 ALA A CA 1
ATOM 589 C C . ALA A 1 75 ? 3.727 8.899 -8.274 1.00 87.81 75 ALA A C 1
ATOM 591 O O . ALA A 1 75 ? 3.418 8.191 -9.227 1.00 87.81 75 ALA A O 1
ATOM 592 N N . TYR A 1 76 ? 3.911 10.218 -8.396 1.00 86.19 76 TYR A N 1
ATOM 593 C CA . TYR A 1 76 ? 3.794 10.968 -9.663 1.00 86.19 76 TYR A CA 1
ATOM 594 C C . TYR A 1 76 ? 5.136 11.539 -10.169 1.00 86.19 76 TYR A C 1
ATOM 596 O O . TYR A 1 76 ? 5.177 12.377 -11.068 1.00 86.19 76 TYR A O 1
ATOM 604 N N . THR A 1 77 ? 6.262 11.136 -9.571 1.00 89.75 77 THR A N 1
ATOM 605 C CA . THR A 1 77 ? 7.603 11.441 -10.099 1.00 89.75 77 THR A CA 1
ATOM 606 C C . THR A 1 77 ? 8.494 10.197 -10.058 1.00 89.75 77 THR A C 1
ATOM 608 O O . THR A 1 77 ? 8.309 9.367 -9.163 1.00 89.75 77 THR A O 1
ATOM 611 N N . PRO A 1 78 ? 9.488 10.050 -10.961 1.00 91.38 78 PRO A N 1
ATOM 612 C CA . PRO A 1 78 ? 10.283 8.819 -11.049 1.00 91.38 78 PRO A CA 1
ATOM 613 C C . PRO A 1 78 ? 11.076 8.463 -9.786 1.00 91.38 78 PRO A C 1
ATOM 615 O O . PRO A 1 78 ? 11.496 7.322 -9.618 1.00 91.38 78 PRO A O 1
ATOM 618 N N . GLU A 1 79 ? 11.307 9.436 -8.902 1.00 91.50 79 GLU A N 1
ATOM 619 C CA . GLU A 1 79 ? 11.978 9.231 -7.615 1.00 91.50 79 GLU A CA 1
ATOM 620 C C . GLU A 1 79 ? 11.024 8.774 -6.506 1.00 91.50 79 GLU A C 1
ATOM 622 O O . GLU A 1 79 ? 11.483 8.278 -5.476 1.00 91.50 79 GLU A O 1
ATOM 627 N N . MET A 1 80 ? 9.717 8.991 -6.672 1.00 92.94 80 MET A N 1
ATOM 628 C CA . MET A 1 80 ? 8.720 8.611 -5.681 1.00 92.94 80 MET A CA 1
ATOM 629 C C . MET A 1 80 ? 8.401 7.131 -5.804 1.00 92.94 80 MET A C 1
ATOM 631 O O . MET A 1 80 ? 8.103 6.619 -6.879 1.00 92.94 80 MET A O 1
ATOM 635 N N . CYS A 1 81 ? 8.459 6.456 -4.670 1.00 93.38 81 CYS A N 1
ATOM 636 C CA . CYS A 1 81 ? 8.154 5.048 -4.551 1.00 93.38 81 CYS A CA 1
ATOM 637 C C . CYS A 1 81 ? 7.513 4.856 -3.187 1.00 93.38 81 CYS A C 1
ATOM 639 O O . CYS A 1 81 ? 8.119 5.181 -2.165 1.00 93.38 81 CYS A O 1
ATOM 641 N N . GLU A 1 82 ? 6.285 4.366 -3.174 1.00 94.06 82 GLU A N 1
ATOM 642 C CA . GLU A 1 82 ? 5.512 4.148 -1.960 1.00 94.06 82 GLU A CA 1
ATOM 643 C C . GLU A 1 82 ? 5.101 2.687 -1.782 1.00 94.06 82 GLU A C 1
ATOM 645 O O . GLU A 1 82 ? 4.948 2.244 -0.638 1.00 94.06 82 GLU A O 1
ATOM 650 N N . ILE A 1 83 ? 5.013 1.931 -2.880 1.00 95.38 83 ILE A N 1
ATOM 651 C CA . ILE A 1 83 ? 4.648 0.519 -2.892 1.00 95.38 83 ILE A CA 1
ATOM 652 C C . ILE A 1 83 ? 5.918 -0.342 -2.978 1.00 95.38 83 ILE A C 1
ATOM 654 O O . ILE A 1 83 ? 6.758 -0.144 -3.857 1.00 95.38 83 ILE A O 1
ATOM 658 N N . PRO A 1 84 ? 6.072 -1.349 -2.102 1.00 95.88 84 PRO A N 1
ATOM 659 C CA . PRO A 1 84 ? 7.082 -2.391 -2.268 1.00 95.88 84 PRO A CA 1
ATOM 660 C C . PRO A 1 84 ? 7.038 -3.043 -3.652 1.00 95.88 84 PRO A C 1
ATOM 662 O O . PRO A 1 84 ? 6.010 -3.588 -4.055 1.00 95.88 84 PRO A O 1
ATOM 665 N N . ARG A 1 85 ? 8.171 -3.083 -4.359 1.00 95.31 85 ARG A N 1
ATOM 666 C CA . ARG A 1 85 ? 8.268 -3.729 -5.681 1.00 95.31 85 ARG A CA 1
ATOM 667 C C . ARG A 1 85 ? 7.827 -5.198 -5.652 1.00 95.31 85 ARG A C 1
ATOM 669 O O . ARG A 1 85 ? 7.300 -5.710 -6.635 1.00 95.31 85 ARG A O 1
ATOM 676 N N . GLU A 1 86 ? 8.027 -5.876 -4.522 1.00 96.19 86 GLU A N 1
ATOM 677 C CA . GLU A 1 86 ? 7.672 -7.277 -4.294 1.00 96.19 86 GLU A CA 1
ATOM 678 C C . GLU A 1 86 ? 6.170 -7.513 -4.472 1.00 96.19 86 GLU A C 1
ATOM 680 O O . GLU A 1 86 ? 5.763 -8.570 -4.954 1.00 96.19 86 GLU A O 1
ATOM 685 N N . ILE A 1 87 ? 5.347 -6.513 -4.145 1.00 96.19 87 ILE A N 1
ATOM 686 C CA . ILE A 1 87 ? 3.895 -6.572 -4.320 1.00 96.19 87 ILE A CA 1
ATOM 687 C C . ILE A 1 87 ? 3.534 -6.626 -5.794 1.00 96.19 87 ILE A C 1
ATOM 689 O O . ILE A 1 87 ? 2.631 -7.368 -6.154 1.00 96.19 87 ILE A O 1
ATOM 693 N N . ILE A 1 88 ? 4.252 -5.902 -6.656 1.00 94.00 88 ILE A N 1
ATOM 694 C CA . ILE A 1 88 ? 3.968 -5.887 -8.096 1.00 94.00 88 ILE A CA 1
ATOM 695 C C . ILE A 1 88 ? 4.114 -7.297 -8.680 1.00 94.00 88 ILE A C 1
ATOM 697 O O . ILE A 1 88 ? 3.305 -7.711 -9.501 1.00 94.00 88 I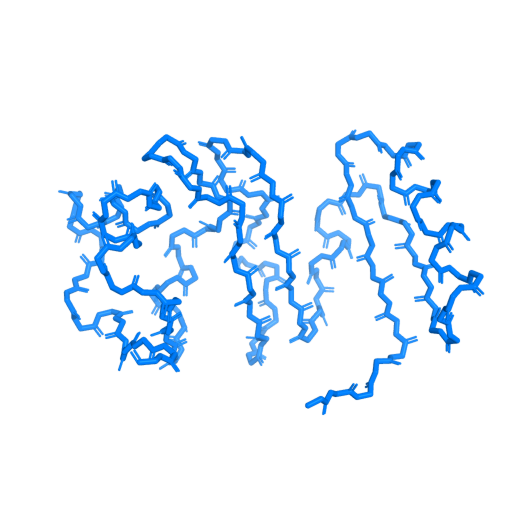LE A O 1
ATOM 701 N N . LYS A 1 89 ? 5.104 -8.068 -8.210 1.00 91.94 89 LYS A N 1
ATOM 702 C CA . LYS A 1 89 ? 5.264 -9.479 -8.598 1.00 91.94 89 LYS A CA 1
ATOM 703 C C . LYS A 1 89 ? 4.238 -10.412 -7.972 1.00 91.94 89 LYS A C 1
ATOM 705 O O . LYS A 1 89 ? 3.891 -11.419 -8.578 1.00 91.94 89 LYS A O 1
ATOM 710 N N . ALA A 1 90 ? 3.848 -10.142 -6.731 1.00 93.88 90 ALA A N 1
ATOM 711 C CA . ALA A 1 90 ? 2.933 -10.994 -5.982 1.00 93.88 90 ALA A CA 1
ATOM 712 C C . ALA A 1 90 ? 1.458 -10.750 -6.338 1.00 93.88 90 ALA A C 1
ATOM 714 O O . ALA A 1 90 ? 0.611 -11.577 -6.006 1.00 93.88 90 ALA A O 1
ATOM 715 N N . ALA A 1 91 ? 1.145 -9.616 -6.965 1.00 96.25 91 ALA A N 1
ATOM 716 C CA . ALA A 1 91 ? -0.206 -9.238 -7.330 1.00 96.25 91 ALA A CA 1
ATOM 717 C C . ALA A 1 91 ? -0.742 -10.112 -8.471 1.00 96.25 91 ALA A C 1
ATOM 719 O O . ALA A 1 91 ? -0.123 -10.229 -9.525 1.00 96.25 91 ALA A O 1
ATOM 720 N N . ASP A 1 92 ? -1.943 -10.662 -8.278 1.00 96.06 92 ASP A N 1
ATOM 721 C CA . ASP A 1 92 ? -2.651 -11.404 -9.328 1.00 96.06 92 ASP A CA 1
ATOM 722 C C . ASP A 1 92 ? -3.078 -10.486 -10.486 1.00 96.06 92 ASP A C 1
ATOM 724 O O . ASP A 1 92 ? -3.176 -10.923 -11.628 1.00 96.06 92 ASP A O 1
ATOM 728 N N . ILE A 1 93 ? -3.382 -9.217 -10.183 1.00 96.50 93 ILE A N 1
ATOM 729 C CA . ILE A 1 93 ? -3.820 -8.207 -11.148 1.00 96.50 93 ILE A CA 1
ATOM 730 C C . ILE A 1 93 ? -3.205 -6.860 -10.762 1.00 96.50 93 ILE A C 1
ATOM 732 O O . ILE A 1 93 ? -3.310 -6.419 -9.619 1.00 96.50 93 ILE A O 1
ATOM 736 N N . VAL A 1 94 ? -2.629 -6.181 -11.749 1.00 97.06 94 VAL A N 1
ATOM 737 C CA . VAL A 1 94 ? -2.090 -4.819 -11.639 1.00 97.06 94 VAL A CA 1
ATOM 738 C C . VAL A 1 94 ? -2.707 -3.988 -12.755 1.00 97.06 94 VAL A C 1
ATOM 740 O O . VAL A 1 94 ? -2.544 -4.330 -13.926 1.00 97.06 94 VAL A O 1
ATOM 743 N N . ILE A 1 95 ? -3.425 -2.927 -12.393 1.00 96.94 95 ILE A N 1
ATOM 744 C CA . ILE A 1 95 ? -4.099 -2.015 -13.324 1.00 96.94 95 ILE A CA 1
ATOM 745 C C . ILE A 1 95 ? -3.591 -0.599 -13.068 1.00 96.94 95 ILE A C 1
ATOM 747 O O . ILE A 1 95 ? -3.455 -0.198 -11.913 1.00 96.94 95 ILE A O 1
ATOM 751 N N . PHE A 1 96 ? -3.328 0.144 -14.137 1.00 95.38 96 PHE A N 1
ATOM 752 C CA . PHE A 1 96 ? -2.916 1.547 -14.086 1.00 95.38 96 PHE A CA 1
ATOM 753 C C . PHE A 1 96 ? -4.102 2.493 -14.254 1.00 95.38 96 PHE A C 1
ATOM 755 O O . PHE A 1 96 ? -5.143 2.109 -14.778 1.00 95.38 96 PHE A O 1
ATOM 762 N N . ASP A 1 97 ? -3.955 3.743 -13.827 1.00 92.69 97 ASP A N 1
ATOM 763 C CA . ASP A 1 97 ? -4.885 4.801 -14.217 1.00 92.69 97 ASP A CA 1
ATOM 764 C C . ASP A 1 97 ? -4.719 5.112 -15.713 1.00 92.69 97 ASP A C 1
ATOM 766 O O . ASP A 1 97 ? -5.681 5.007 -16.469 1.00 92.69 97 ASP A O 1
ATOM 770 N N . THR A 1 98 ? -3.483 5.384 -16.141 1.00 93.06 98 THR A N 1
ATOM 771 C CA . THR A 1 98 ? -3.058 5.508 -17.534 1.00 93.06 98 THR A CA 1
ATOM 772 C C . THR A 1 98 ? -1.688 4.875 -17.706 1.00 93.06 98 THR A C 1
ATOM 774 O O . THR A 1 98 ? -0.771 5.048 -16.901 1.00 93.06 98 THR A O 1
ATOM 777 N N . MET A 1 99 ? -1.514 4.144 -18.795 1.00 91.88 99 MET A N 1
ATOM 778 C CA . MET A 1 99 ? -0.260 3.460 -19.061 1.00 91.88 99 MET A CA 1
ATOM 779 C C . MET A 1 99 ? 0.882 4.433 -19.350 1.00 91.88 99 MET A C 1
ATOM 781 O O . MET A 1 99 ? 2.002 4.220 -18.892 1.00 91.88 99 MET A O 1
ATOM 785 N N . ASP A 1 100 ? 0.607 5.506 -20.093 1.00 91.75 100 ASP A N 1
ATOM 786 C CA . ASP A 1 100 ? 1.621 6.504 -20.439 1.00 91.75 100 ASP A CA 1
ATOM 787 C C . ASP A 1 100 ? 2.103 7.286 -19.207 1.00 91.75 100 ASP A C 1
ATOM 789 O O . ASP A 1 100 ? 3.308 7.477 -19.049 1.00 91.75 100 ASP A O 1
ATOM 793 N N . GLY A 1 101 ? 1.184 7.673 -18.313 1.00 91.25 101 GLY A N 1
ATOM 794 C CA . GLY A 1 101 ? 1.514 8.369 -17.070 1.00 91.25 101 GLY A CA 1
ATOM 795 C C . GLY A 1 101 ? 2.364 7.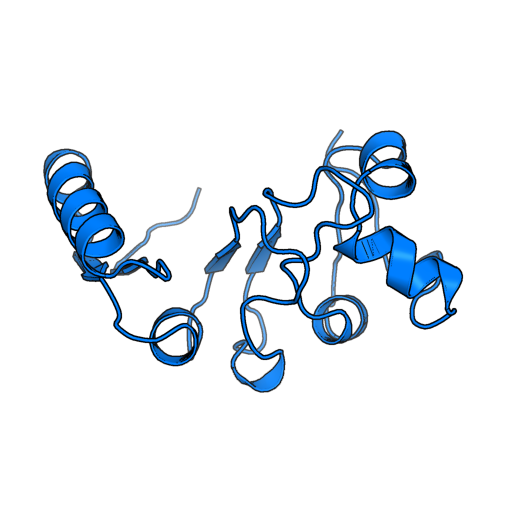499 -16.150 1.00 91.25 101 GLY A C 1
ATOM 796 O O . GLY A 1 101 ? 3.490 7.866 -15.816 1.00 91.25 101 GLY A O 1
ATOM 797 N N . VAL A 1 102 ? 1.899 6.287 -15.828 1.00 91.75 102 VAL A N 1
ATOM 798 C CA . VAL A 1 102 ? 2.625 5.379 -14.922 1.00 91.75 102 VAL A CA 1
ATOM 799 C C . VAL A 1 102 ? 4.030 5.055 -15.435 1.00 91.75 102 VAL A C 1
ATOM 801 O O . VAL A 1 102 ? 4.990 5.105 -14.669 1.00 91.75 102 VAL A O 1
ATOM 804 N N . LEU A 1 103 ? 4.191 4.770 -16.730 1.00 92.00 103 LEU A N 1
ATOM 805 C CA . LEU A 1 103 ? 5.494 4.391 -17.291 1.00 92.00 103 LEU A CA 1
ATOM 806 C C . LEU A 1 103 ? 6.486 5.562 -17.416 1.00 92.00 103 LEU A C 1
ATOM 808 O O . LEU A 1 103 ? 7.679 5.318 -17.609 1.00 92.00 103 LEU A O 1
ATOM 812 N N . LYS A 1 104 ? 6.022 6.813 -17.319 1.00 92.12 104 LYS A N 1
ATOM 813 C CA . LYS A 1 104 ? 6.865 8.021 -17.372 1.00 92.12 104 LYS A CA 1
ATOM 814 C C . LYS A 1 104 ? 7.101 8.655 -16.010 1.00 92.12 104 LYS A C 1
ATOM 816 O O . LYS A 1 104 ? 8.146 9.273 -15.810 1.00 92.12 104 LYS A O 1
ATOM 821 N N . GLU A 1 105 ? 6.149 8.507 -15.096 1.00 91.75 105 GLU A N 1
ATOM 822 C CA . GLU A 1 105 ? 6.100 9.276 -13.857 1.00 91.75 105 GLU A CA 1
ATOM 823 C C . GLU A 1 105 ? 6.145 8.412 -12.597 1.00 91.75 105 GLU A C 1
ATOM 825 O O . GLU A 1 105 ? 6.741 8.845 -11.622 1.00 91.75 105 GLU A O 1
ATOM 830 N N . ALA A 1 106 ? 5.594 7.198 -12.571 1.00 92.19 106 ALA A N 1
ATOM 831 C CA . ALA A 1 106 ? 5.498 6.433 -11.327 1.00 92.19 106 ALA A CA 1
ATOM 832 C C . ALA A 1 106 ? 6.788 5.652 -11.026 1.00 92.19 106 ALA A C 1
ATOM 834 O O . ALA A 1 106 ? 7.049 4.590 -11.603 1.00 92.19 106 ALA A O 1
ATOM 835 N N . GLY A 1 107 ? 7.589 6.137 -10.072 1.00 92.31 107 GLY A N 1
ATOM 836 C CA . GLY A 1 107 ? 8.821 5.462 -9.645 1.00 92.31 107 GLY A CA 1
ATOM 837 C C . GLY A 1 107 ? 8.605 4.040 -9.108 1.00 92.31 107 GLY A C 1
ATOM 838 O O . GLY A 1 107 ? 9.496 3.201 -9.265 1.00 92.31 107 GLY A O 1
ATOM 839 N N . ASP A 1 108 ? 7.405 3.735 -8.591 1.00 92.69 108 ASP A N 1
ATOM 840 C CA . ASP A 1 108 ? 6.982 2.376 -8.215 1.00 92.69 108 ASP A CA 1
ATOM 841 C C . ASP A 1 108 ? 7.121 1.366 -9.366 1.00 92.69 108 ASP A C 1
ATOM 843 O O . ASP A 1 108 ? 7.413 0.199 -9.120 1.00 92.69 108 ASP A O 1
ATOM 847 N N . PHE A 1 109 ? 6.963 1.803 -10.621 1.00 94.06 109 PHE A N 1
ATOM 848 C CA . PHE A 1 109 ? 7.066 0.945 -11.807 1.00 94.06 109 PHE A CA 1
ATOM 849 C C . PHE A 1 109 ? 8.322 1.211 -12.633 1.00 94.06 109 PHE A C 1
ATOM 851 O O . PHE A 1 109 ? 8.913 0.266 -13.156 1.00 94.06 109 PHE A O 1
ATOM 858 N N . ILE A 1 110 ? 8.770 2.466 -12.735 1.00 93.31 110 ILE A N 1
ATOM 859 C CA . ILE A 1 110 ? 9.924 2.835 -13.569 1.00 93.31 110 ILE A CA 1
ATOM 860 C C . ILE A 1 110 ? 11.190 2.126 -13.102 1.00 93.31 110 ILE A C 1
ATOM 862 O O . ILE A 1 110 ? 11.868 1.491 -13.908 1.00 93.31 110 ILE A O 1
ATOM 866 N N . SER A 1 111 ? 11.506 2.214 -11.809 1.00 91.75 111 SER A N 1
ATOM 867 C CA . SER A 1 111 ? 12.738 1.635 -11.268 1.00 91.75 111 SER A CA 1
ATOM 868 C C . SER A 1 111 ? 12.752 0.100 -11.409 1.00 91.75 111 SER A C 1
ATOM 870 O O . SER A 1 111 ? 13.700 -0.419 -12.006 1.00 91.75 111 SER A O 1
ATOM 872 N N . PRO A 1 112 ? 11.680 -0.630 -11.024 1.00 93.69 112 PRO A N 1
ATOM 873 C CA . PRO A 1 112 ? 11.597 -2.076 -11.247 1.00 93.69 112 PRO A CA 1
ATOM 874 C C . PRO A 1 112 ? 11.574 -2.525 -12.716 1.00 93.69 112 PRO A C 1
ATOM 876 O O . PRO A 1 112 ? 11.943 -3.659 -13.013 1.00 93.69 112 PRO A O 1
ATOM 879 N N . LEU A 1 113 ? 11.102 -1.695 -13.652 1.00 94.50 113 LEU A N 1
ATOM 880 C CA . LEU A 1 113 ? 11.179 -2.004 -15.087 1.00 94.50 113 LEU A CA 1
ATOM 881 C C . LEU A 1 113 ? 12.603 -1.813 -15.621 1.00 94.50 113 LEU A C 1
ATOM 883 O O . LEU A 1 113 ? 13.077 -2.618 -16.420 1.00 94.50 113 LEU A O 1
ATOM 887 N N . GLN A 1 114 ? 13.289 -0.753 -15.185 1.00 93.12 114 GLN A N 1
ATOM 888 C CA . GLN A 1 114 ? 14.647 -0.428 -15.626 1.00 93.12 114 GLN A CA 1
ATOM 889 C C . GLN A 1 114 ? 15.685 -1.441 -15.138 1.00 93.12 114 GLN A C 1
ATOM 891 O O . GLN A 1 114 ? 16.589 -1.793 -15.895 1.00 93.12 114 GLN A O 1
ATOM 896 N N . ASP A 1 115 ? 15.562 -1.917 -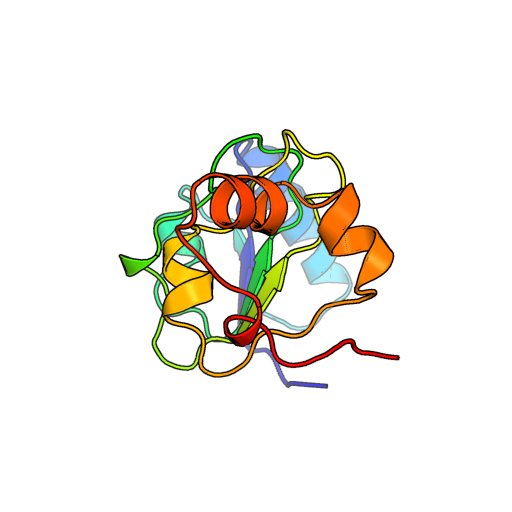13.897 1.00 94.19 115 ASP A N 1
ATOM 897 C CA . ASP A 1 115 ? 16.466 -2.928 -13.334 1.00 94.19 115 ASP A CA 1
ATOM 898 C C . ASP A 1 115 ? 16.086 -4.373 -13.722 1.00 94.19 115 ASP A C 1
ATOM 900 O O . ASP A 1 115 ? 16.776 -5.325 -13.352 1.00 94.19 115 ASP A O 1
ATOM 904 N N . GLY A 1 116 ? 15.016 -4.538 -14.510 1.00 94.81 116 GLY A N 1
ATOM 905 C CA . GLY A 1 116 ? 14.522 -5.829 -14.982 1.00 94.81 116 GLY A CA 1
ATOM 906 C C . GLY A 1 116 ? 13.853 -6.670 -13.895 1.00 94.81 116 GLY A C 1
ATOM 907 O O . GLY A 1 116 ? 13.633 -7.867 -14.102 1.00 94.81 116 GLY A O 1
ATOM 908 N N . TYR A 1 117 ? 13.536 -6.083 -12.736 1.00 95.31 117 TYR A N 1
ATOM 909 C CA . TYR A 1 117 ? 12.800 -6.769 -11.688 1.00 95.31 117 TYR A CA 1
ATOM 910 C C . TYR A 1 117 ? 11.402 -7.159 -12.172 1.00 95.31 117 TYR A C 1
ATOM 912 O O . TYR A 1 117 ? 11.047 -8.324 -12.019 1.00 95.31 117 TYR A O 1
ATOM 920 N N . ILE A 1 118 ? 10.639 -6.253 -12.786 1.00 95.12 118 ILE A N 1
ATOM 921 C CA . ILE A 1 118 ? 9.349 -6.558 -13.433 1.00 95.12 118 ILE A CA 1
ATOM 922 C C . ILE A 1 118 ? 9.442 -6.426 -14.956 1.00 95.12 118 ILE A C 1
ATOM 924 O O . ILE A 1 118 ? 10.366 -5.819 -15.492 1.00 95.12 118 ILE A O 1
ATOM 928 N N . GLN A 1 119 ? 8.473 -7.007 -15.660 1.00 93.50 119 GLN A N 1
ATOM 929 C CA . GLN A 1 119 ? 8.407 -7.017 -17.122 1.00 93.50 119 GLN A CA 1
ATOM 930 C C . GLN A 1 119 ? 7.021 -6.583 -17.617 1.00 93.50 119 GLN A C 1
ATOM 932 O O . GLN A 1 119 ? 6.129 -6.250 -16.837 1.00 93.50 119 GLN A O 1
ATOM 937 N N . ARG A 1 120 ? 6.841 -6.528 -18.940 1.00 85.56 120 ARG A N 1
ATOM 938 C CA . ARG A 1 120 ? 5.609 -6.036 -19.580 1.00 85.56 120 ARG A CA 1
ATOM 939 C C . ARG A 1 120 ? 4.360 -6.847 -19.208 1.00 85.56 120 ARG A C 1
ATOM 941 O O . ARG A 1 120 ? 3.262 -6.310 -19.228 1.00 85.56 120 ARG A O 1
ATOM 948 N N . ASP A 1 121 ? 4.534 -8.116 -18.883 1.00 90.50 121 ASP A N 1
ATOM 949 C CA . ASP A 1 121 ? 3.506 -9.049 -18.416 1.00 90.50 121 ASP A CA 1
ATOM 950 C C . ASP A 1 121 ? 3.199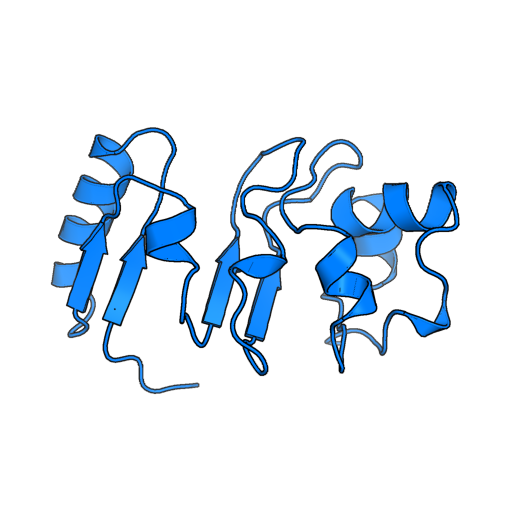 -8.926 -16.912 1.00 90.50 121 ASP A C 1
ATOM 952 O O . ASP A 1 121 ? 2.281 -9.574 -16.422 1.00 90.50 121 ASP A O 1
ATOM 956 N N . SER A 1 122 ? 3.913 -8.069 -16.173 1.00 92.00 122 SER A N 1
ATOM 957 C CA . SER A 1 122 ? 3.662 -7.813 -14.745 1.00 92.00 122 SER A CA 1
ATOM 958 C C . SER A 1 122 ? 2.500 -6.843 -14.491 1.00 92.00 122 SER A C 1
ATOM 960 O O . SER A 1 122 ? 2.186 -6.537 -13.344 1.00 92.00 122 SER A O 1
ATOM 962 N N . TYR A 1 123 ? 1.862 -6.330 -15.543 1.00 93.69 123 TYR A N 1
ATOM 963 C CA . TYR A 1 123 ? 0.683 -5.478 -15.444 1.00 93.69 123 TYR A CA 1
ATOM 964 C C . TYR A 1 123 ? -0.314 -5.761 -16.564 1.00 93.69 123 TYR A C 1
ATOM 966 O O . TYR A 1 123 ? 0.038 -6.222 -17.646 1.00 93.69 123 TYR A O 1
ATOM 974 N N . HIS A 1 124 ? -1.588 -5.529 -16.263 1.00 95.19 124 HIS A N 1
ATOM 975 C CA . HIS A 1 124 ? -2.705 -6.206 -16.920 1.00 95.19 124 HIS A CA 1
ATOM 976 C C . HIS A 1 124 ? -3.609 -5.260 -17.714 1.00 95.19 124 HIS A C 1
ATOM 978 O O . HIS A 1 124 ? -4.457 -5.721 -18.475 1.00 95.19 124 HIS A O 1
ATOM 984 N N . GLY A 1 125 ? -3.432 -3.948 -17.565 1.00 93.69 125 GLY A N 1
ATOM 985 C CA . GLY A 1 125 ? -4.187 -2.951 -18.311 1.00 93.69 125 GLY A CA 1
ATOM 986 C C . GLY A 1 125 ? -4.228 -1.602 -17.612 1.00 93.69 125 GLY A C 1
ATOM 987 O O . GLY A 1 125 ? -3.490 -1.354 -16.657 1.00 93.69 125 GLY A O 1
ATOM 988 N N . GLU A 1 126 ? -5.120 -0.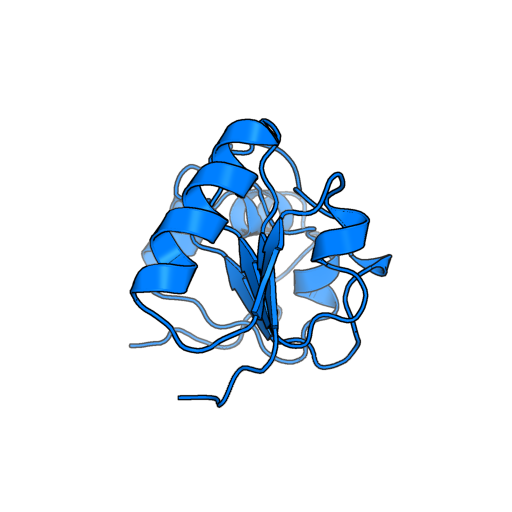752 -18.096 1.00 94.38 126 GLU A N 1
ATOM 989 C CA . GLU A 1 126 ? -5.446 0.551 -17.527 1.00 94.38 126 GLU A CA 1
ATOM 990 C C . GLU A 1 126 ? -6.958 0.656 -17.270 1.00 94.38 126 GLU A C 1
ATOM 992 O O . GLU A 1 126 ? -7.737 -0.151 -17.785 1.00 94.38 126 GLU A O 1
ATOM 997 N N . LEU A 1 127 ? -7.374 1.591 -16.414 1.00 89.56 127 LEU A N 1
ATOM 998 C CA . LEU A 1 127 ? -8.773 1.769 -16.014 1.00 89.56 127 LEU A CA 1
ATOM 999 C C . LEU A 1 127 ? -9.654 2.394 -17.111 1.00 89.56 127 LEU A C 1
ATOM 1001 O O . LEU A 1 127 ? -10.880 2.332 -16.978 1.00 89.56 127 LEU A O 1
ATOM 1005 N N . GLY A 1 128 ? -9.065 2.990 -18.155 1.00 64.38 128 GLY A N 1
ATOM 1006 C CA . GLY A 1 128 ? -9.776 3.691 -19.230 1.00 64.38 128 GLY A CA 1
ATOM 1007 C C . GLY A 1 128 ? -9.223 3.396 -20.611 1.00 64.38 128 GLY A C 1
ATOM 1008 O O . GLY A 1 128 ? -8.028 3.681 -20.809 1.00 64.38 128 GLY A O 1
#

InterPro domains:
  IPR003462 Ornithine cyclodeaminase/mu-crystallin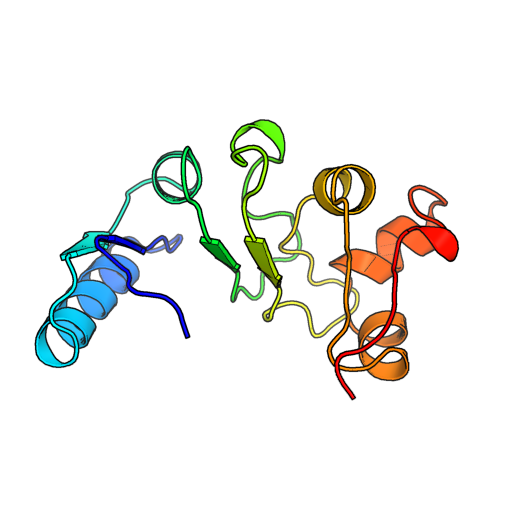 [PF02423] (2-127)
  IPR003462 Ornithine cyclodeaminase/mu-crystallin [PTHR13812] (3-127)
  IPR036291 NAD(P)-binding domain superfamily [SSF51735] (1-128)

Solvent-accessible surface area (backbone atoms only — not comparable to full-atom values): 7356 Å² total; per-residue (Å²): 141,83,92,72,69,67,45,63,30,64,44,100,49,54,66,59,21,41,52,52,31,56,60,45,47,77,77,40,102,41,48,58,40,56,31,96,40,50,62,73,37,40,47,73,33,62,65,46,77,47,79,44,86,36,66,48,52,64,52,63,57,86,41,54,34,90,89,42,47,78,46,83,70,35,38,70,37,61,67,18,15,47,57,38,64,66,42,53,74,69,45,94,72,38,73,34,76,42,63,71,55,40,67,70,21,15,15,50,50,39,54,36,46,74,74,59,74,43,58,83,84,52,48,74,53,47,79,114

Mean predicted aligned error: 3.24 Å

Radius of gyration: 15.23 Å; Cα contacts (8 Å, |Δi|>4): 213; chains: 1; bounding box: 36×28×36 Å

Foldseek 3Di:
DDDAAEAEFEDCDLVVLVVVLVVVVVVDVHHYHYDPAPLVRAAPDQEEEDADQALDARDDPVRHDVNHHYHYDNFQALSGAHHDLVCLQVDPAAEAQDPVRCCHTGVSPVVCVVVVVDDPVSHDYYPD

Sequence (128 aa):
VRKLEEVRIFDIDFERASQFAEEMMQQFSVTMRPTKTNQECVEGADIITSVTTSKRATFSAEWVKKGAHINGVGAYTPEMCEIPREIIKAADIVIFDTMDGVLKEAGDFISPLQDGYIQRDSYHGELG

Secondary structure (DSSP, 8-state):
----SEEEE--SSHHHHHHHHHHHHTT-SSEEEE-SSHHHHHTT-SEEEE----BS-SS-GGGSPTT-EEEE-S--STT-B-S-HHHHHH-S--EES-HHHHHHH-HHHHHHHHTTSS-GGG--EE--

Nearest PDB structures (foldseek):
  6t3e-assembly1_A  TM=9.465E-01  e=2.141E-09  Thermococcus litoralis DSM 5473
  4bv9-assembly1_A  TM=8.963E-01  e=8.620E-08  Mus musculus
  4bv8-assembly1_A-2  TM=8.977E-01  e=1.630E-07  Mus musculus
  4bv8-assembly2_B-3  TM=8.980E-01  e=8.543E-07  Mus musculus
  3hdj-assembly1_B  TM=7.912E-01  e=2.523E-06  Bordetella pertussis

Organism: NCBI:txid2107999

pLDDT: mean 94.52, std 4.24, range [64.38, 98.44]